Protein AF-A0A6L6ZZQ5-F1 (afdb_monomer)

Sequence (50 aa):
LPGDMLENVASACHWMKQAGERAVARSEGPGSFVPHFLDALWQLTQEVQA

Radius of gyration: 12.36 Å; Cα contacts (8 Å, |Δi|>4): 29; chains: 1; bounding box: 27×16×36 Å

Secondary structure (DSSP, 8-state):
--S-HHHHHHHHHHHHHHHHHHHHHH-SSHHHHHHHHHHHHHHHHHHHH-

Nearest PDB structures (foldseek):
  3nl3-assembly1_E  TM=9.663E-01  e=1.621E+00  Nakaseomyces glabratus
  3nl3-assembly1_B  TM=9.662E-01  e=1.621E+00  Nakaseomyces glabratus
  3nl3-assembly1_A  TM=9.664E-01  e=1.621E+00  Nakaseomyces glabratus

pLDDT: mean 92.76, std 8.33, range [61.69, 98.19]

Structure (mmCIF, N/CA/C/O backbone):
data_AF-A0A6L6ZZQ5-F1
#
_entry.id   AF-A0A6L6ZZQ5-F1
#
loop_
_atom_site.group_PDB
_atom_site.id
_atom_site.type_symbol
_atom_site.label_atom_id
_atom_site.label_alt_id
_atom_site.label_comp_id
_atom_site.label_asym_id
_atom_site.label_entity_id
_atom_site.label_seq_id
_atom_site.pdbx_PDB_ins_code
_atom_site.Cartn_x
_atom_site.Cartn_y
_atom_site.Cartn_z
_atom_site.occupancy
_atom_site.B_iso_or_equiv
_atom_site.auth_seq_id
_atom_site.auth_comp_id
_atom_site.auth_asym_id
_atom_site.auth_atom_id
_atom_site.pdbx_PDB_model_num
ATOM 1 N N . LEU A 1 1 ? -5.587 4.501 18.076 1.00 67.06 1 LEU A N 1
ATOM 2 C CA . LEU A 1 1 ? -6.574 3.869 17.181 1.00 67.06 1 LEU A CA 1
ATOM 3 C C . LEU A 1 1 ? -7.590 3.155 18.058 1.00 67.06 1 LEU A C 1
ATOM 5 O O . LEU A 1 1 ? -7.161 2.563 19.044 1.00 67.06 1 LEU A O 1
ATOM 9 N N . PRO A 1 2 ? -8.894 3.273 17.784 1.00 76.44 2 PRO A N 1
ATOM 10 C CA . PRO A 1 2 ? -9.874 2.362 18.367 1.00 76.44 2 PRO A CA 1
ATOM 11 C C . PRO A 1 2 ? -9.602 0.939 17.842 1.00 76.44 2 PRO A C 1
ATOM 13 O O . PRO A 1 2 ? -9.340 0.786 16.655 1.00 76.44 2 PRO A O 1
ATOM 16 N N . GLY A 1 3 ? -9.619 -0.069 18.717 1.00 82.75 3 GLY A N 1
ATOM 17 C CA . GLY A 1 3 ? -9.227 -1.455 18.404 1.00 82.75 3 GLY A CA 1
ATOM 18 C C . GLY A 1 3 ? -7.929 -1.881 19.099 1.00 82.75 3 GLY A C 1
ATOM 19 O O . GLY A 1 3 ? -7.142 -1.034 19.542 1.00 82.75 3 GLY A O 1
ATOM 20 N N . ASP A 1 4 ? -7.711 -3.189 19.228 1.00 94.19 4 ASP A N 1
ATOM 21 C CA . ASP A 1 4 ? -6.506 -3.729 19.864 1.00 94.19 4 ASP A CA 1
ATOM 22 C C . ASP A 1 4 ? -5.265 -3.642 18.949 1.00 94.19 4 ASP A C 1
ATOM 24 O O . ASP A 1 4 ? -5.324 -3.248 17.782 1.00 94.19 4 ASP A O 1
ATOM 28 N N . MET A 1 5 ? -4.082 -3.943 19.490 1.00 95.06 5 MET A N 1
ATOM 29 C CA . MET A 1 5 ? -2.838 -3.857 18.716 1.00 95.06 5 MET A CA 1
ATOM 30 C C . MET A 1 5 ? -2.867 -4.749 17.465 1.00 95.06 5 MET A C 1
ATOM 32 O O . MET A 1 5 ? -2.381 -4.337 16.411 1.00 95.06 5 MET A O 1
ATOM 36 N N . LEU A 1 6 ? -3.416 -5.959 17.578 1.00 95.69 6 LEU A N 1
ATOM 37 C CA . LEU A 1 6 ? -3.441 -6.926 16.489 1.00 95.69 6 LEU A CA 1
ATOM 38 C C . LEU A 1 6 ? -4.387 -6.462 15.380 1.00 95.69 6 LEU A C 1
ATOM 40 O O . LEU A 1 6 ? -4.007 -6.491 14.210 1.00 95.69 6 LEU A O 1
ATOM 44 N N . GLU A 1 7 ? -5.570 -5.974 15.742 1.00 95.00 7 GLU A N 1
ATOM 45 C CA . GLU A 1 7 ? -6.547 -5.398 14.817 1.00 95.00 7 GLU A CA 1
ATOM 46 C C . GLU A 1 7 ? -5.964 -4.203 14.059 1.00 95.00 7 GLU A C 1
ATOM 48 O O . GLU A 1 7 ? -6.117 -4.096 12.839 1.00 95.00 7 GLU A O 1
A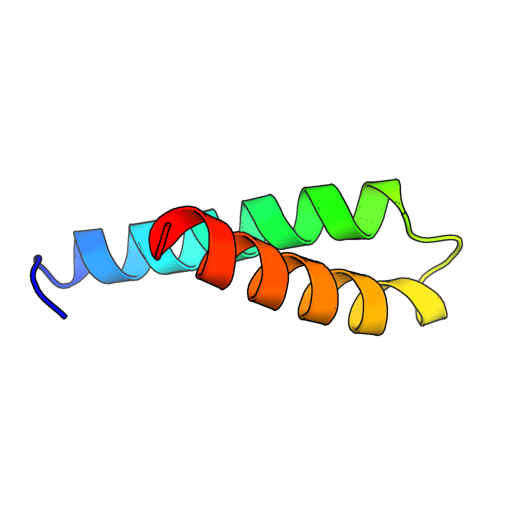TOM 53 N N . ASN A 1 8 ? -5.225 -3.337 14.755 1.00 92.31 8 ASN A N 1
ATOM 54 C CA . ASN A 1 8 ? -4.575 -2.178 14.147 1.00 92.31 8 ASN A CA 1
ATOM 55 C C . ASN A 1 8 ? -3.495 -2.584 13.134 1.00 92.31 8 ASN A C 1
ATOM 57 O O . ASN A 1 8 ? -3.436 -2.031 12.032 1.00 92.31 8 ASN A O 1
ATOM 61 N N . VAL A 1 9 ? -2.663 -3.573 13.474 1.00 96.50 9 VAL A N 1
ATOM 62 C CA . VAL A 1 9 ? -1.630 -4.091 12.565 1.00 96.50 9 VAL A CA 1
ATOM 63 C C . VAL A 1 9 ? -2.264 -4.795 11.367 1.00 96.50 9 VAL A C 1
ATOM 65 O O . VAL A 1 9 ? -1.890 -4.515 10.228 1.00 96.50 9 VAL A O 1
ATOM 68 N N . ALA A 1 10 ? -3.252 -5.660 11.599 1.00 96.00 10 ALA A N 1
ATOM 69 C CA . ALA A 1 10 ? -3.958 -6.370 10.537 1.00 96.00 10 ALA A CA 1
ATOM 70 C C . ALA A 1 10 ? -4.625 -5.393 9.558 1.00 96.00 10 ALA A C 1
ATOM 72 O O . ALA A 1 10 ? -4.512 -5.562 8.341 1.00 96.00 10 ALA A O 1
ATOM 73 N N . SER A 1 11 ? -5.241 -4.330 10.082 1.00 93.31 11 SER A N 1
ATOM 74 C CA . SER A 1 11 ? -5.844 -3.265 9.280 1.00 93.31 11 SER A CA 1
ATOM 75 C C . SER A 1 11 ? -4.801 -2.543 8.428 1.00 93.31 11 SER A C 1
ATOM 77 O O . SER A 1 11 ? -4.989 -2.405 7.221 1.00 93.31 11 SER A O 1
ATOM 79 N N . ALA A 1 12 ? -3.659 -2.155 9.004 1.00 94.38 12 ALA A N 1
ATOM 80 C CA . ALA A 1 12 ? -2.582 -1.523 8.244 1.00 94.38 12 ALA A CA 1
ATOM 81 C C . ALA A 1 12 ? -2.053 -2.438 7.123 1.00 94.38 12 ALA A C 1
ATOM 83 O O . ALA A 1 12 ? -1.918 -2.002 5.979 1.00 94.38 12 ALA A O 1
ATOM 84 N N . CYS A 1 13 ? -1.817 -3.722 7.410 1.00 96.94 13 CYS A N 1
ATOM 85 C CA . CYS A 1 13 ? -1.397 -4.696 6.400 1.00 96.94 13 CYS A CA 1
ATOM 86 C C . CYS A 1 13 ? -2.427 -4.836 5.272 1.00 96.94 13 CYS A C 1
ATOM 88 O O . CYS A 1 13 ? -2.059 -4.895 4.097 1.00 96.94 13 CYS A O 1
ATOM 90 N N . HIS A 1 14 ? -3.713 -4.866 5.620 1.00 96.12 14 HIS A 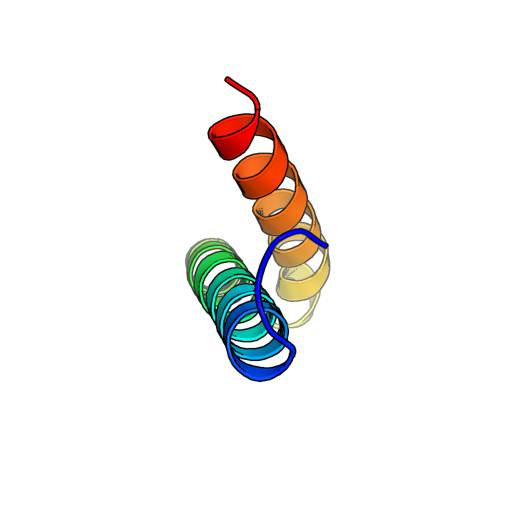N 1
ATOM 91 C CA . HIS A 1 14 ? -4.796 -4.958 4.651 1.00 96.12 14 HIS A CA 1
ATOM 92 C C . HIS A 1 14 ? -4.823 -3.752 3.701 1.00 96.12 14 HIS A C 1
ATOM 94 O O . HIS A 1 14 ? -4.924 -3.933 2.487 1.00 96.12 14 HIS A O 1
ATOM 100 N N . TRP A 1 15 ? -4.652 -2.541 4.233 1.00 96.25 15 TRP A N 1
ATOM 101 C CA . TRP A 1 15 ? -4.574 -1.315 3.435 1.00 96.25 15 TRP A CA 1
ATOM 102 C C . TRP A 1 15 ? -3.396 -1.316 2.469 1.00 96.25 15 TRP A C 1
ATOM 104 O O . TRP A 1 15 ? -3.568 -1.027 1.286 1.00 96.25 15 TRP A O 1
ATOM 114 N N . MET A 1 16 ? -2.212 -1.699 2.951 1.00 97.62 16 MET A N 1
ATOM 115 C CA . MET A 1 16 ? -1.017 -1.781 2.109 1.00 97.62 16 MET A CA 1
ATOM 116 C C . MET A 1 16 ? -1.201 -2.802 0.983 1.00 97.62 16 MET A C 1
ATOM 118 O O . MET A 1 16 ? -0.841 -2.528 -0.160 1.00 97.62 16 MET A O 1
ATOM 122 N N . LYS A 1 17 ? -1.817 -3.955 1.277 1.00 98.06 17 LYS A N 1
ATOM 1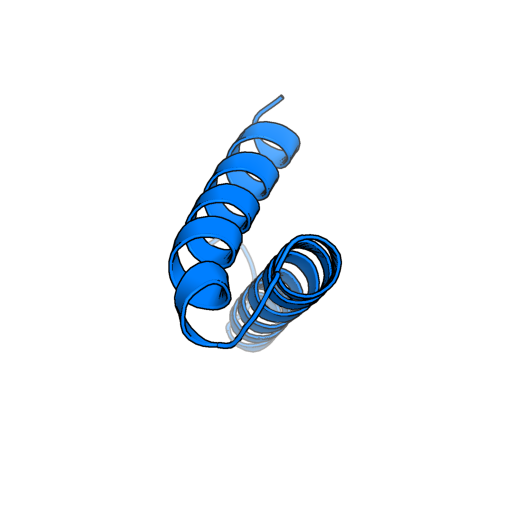23 C CA . LYS A 1 17 ? -2.130 -4.968 0.265 1.00 98.06 17 LYS A CA 1
ATOM 124 C C . LYS A 1 17 ? -3.084 -4.422 -0.800 1.00 98.06 17 LYS A C 1
ATOM 126 O O . LYS A 1 17 ? -2.762 -4.495 -1.982 1.00 98.06 17 LYS A O 1
ATOM 131 N N . GLN A 1 18 ? -4.216 -3.849 -0.391 1.00 97.81 18 GLN A N 1
ATOM 132 C CA . GLN A 1 18 ? -5.205 -3.315 -1.330 1.00 97.81 18 GLN A CA 1
ATOM 133 C C . GLN A 1 18 ? -4.630 -2.196 -2.207 1.00 97.81 18 GLN A C 1
ATOM 135 O O . GLN A 1 18 ? -4.815 -2.201 -3.425 1.00 97.81 18 GLN A O 1
ATOM 140 N N . ALA A 1 19 ? -3.909 -1.246 -1.608 1.00 97.88 19 ALA A N 1
ATOM 141 C CA . ALA A 1 19 ? -3.274 -0.171 -2.361 1.00 97.88 19 ALA A CA 1
ATOM 142 C C . ALA A 1 19 ? -2.227 -0.714 -3.344 1.00 97.88 19 ALA A C 1
ATOM 144 O O . ALA A 1 19 ? -2.159 -0.258 -4.484 1.00 97.88 19 ALA A O 1
ATOM 145 N N . GLY A 1 20 ? -1.457 -1.724 -2.930 1.00 97.56 20 GLY A N 1
ATOM 146 C CA . GLY A 1 20 ? -0.473 -2.403 -3.769 1.00 97.56 20 GLY A CA 1
ATOM 147 C C . GLY A 1 20 ? -1.107 -3.087 -4.977 1.00 97.56 20 GLY A C 1
ATOM 148 O O . GLY A 1 20 ? -0.636 -2.900 -6.095 1.00 97.56 20 GLY A O 1
ATOM 149 N N . GLU A 1 21 ? -2.205 -3.817 -4.779 1.00 98.19 21 GLU A N 1
ATOM 150 C CA . GLU A 1 21 ? -2.953 -4.465 -5.866 1.00 98.19 21 GLU A CA 1
ATOM 151 C C . GLU A 1 21 ? -3.478 -3.435 -6.880 1.00 98.19 21 GLU A C 1
ATOM 153 O O . GLU A 1 21 ? -3.280 -3.596 -8.088 1.00 98.19 21 GLU A O 1
ATOM 158 N N . ARG A 1 22 ? -4.067 -2.331 -6.398 1.00 97.31 22 ARG A N 1
ATOM 159 C CA . ARG A 1 22 ? -4.535 -1.221 -7.251 1.00 97.31 22 ARG A CA 1
ATOM 160 C C . ARG A 1 22 ? -3.381 -0.556 -8.011 1.00 97.31 22 ARG A C 1
ATOM 162 O O . ARG A 1 22 ? -3.538 -0.212 -9.182 1.00 97.31 22 ARG A O 1
ATOM 169 N N . ALA A 1 23 ? -2.232 -0.386 -7.362 1.00 97.94 23 ALA A N 1
ATOM 170 C CA . ALA A 1 23 ? -1.054 0.227 -7.961 1.00 97.94 23 ALA A CA 1
ATOM 171 C C . ALA A 1 23 ? -0.431 -0.654 -9.043 1.00 97.94 23 ALA A C 1
ATOM 173 O O . ALA A 1 23 ? -0.180 -0.165 -10.142 1.00 97.94 23 ALA A O 1
ATOM 174 N N . VAL A 1 24 ? -0.243 -1.953 -8.779 1.00 97.81 24 VAL A N 1
ATOM 175 C CA . VAL A 1 24 ?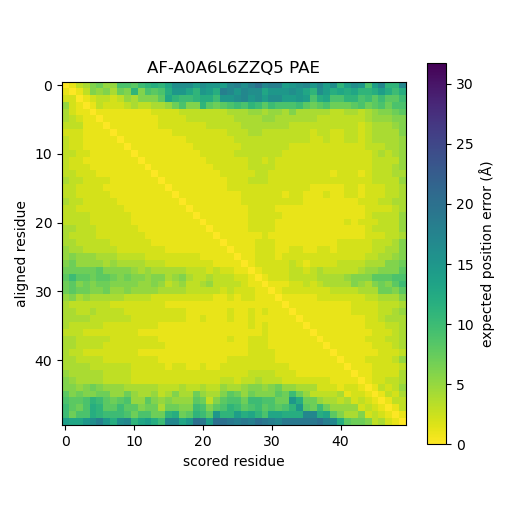 0.278 -2.911 -9.769 1.00 97.81 24 VAL A CA 1
ATOM 176 C C . VAL A 1 24 ? -0.606 -2.938 -11.011 1.00 97.81 24 VAL A C 1
ATOM 178 O O . VAL A 1 24 ? -0.082 -2.865 -12.117 1.00 97.81 24 VAL A O 1
ATOM 181 N N . ALA A 1 25 ? -1.932 -2.963 -10.844 1.00 97.50 25 ALA A N 1
ATOM 182 C CA . ALA A 1 25 ? -2.868 -2.977 -11.968 1.00 97.50 25 ALA A CA 1
ATOM 183 C C . ALA A 1 25 ? -2.755 -1.746 -12.891 1.00 97.50 25 ALA A C 1
ATOM 185 O O . ALA A 1 25 ? -3.146 -1.820 -14.053 1.00 97.50 25 ALA A O 1
ATOM 186 N N . ARG A 1 26 ? -2.235 -0.620 -12.382 1.00 96.06 26 ARG A N 1
ATOM 187 C CA . ARG A 1 26 ? -2.036 0.635 -13.128 1.00 96.06 26 ARG A CA 1
ATOM 188 C C . ARG A 1 26 ? -0.585 0.877 -13.545 1.00 96.06 26 ARG A C 1
ATOM 190 O O . ARG A 1 26 ? -0.325 1.800 -14.305 1.00 96.06 26 ARG A O 1
ATOM 197 N N . SER A 1 27 ? 0.358 0.088 -13.038 1.00 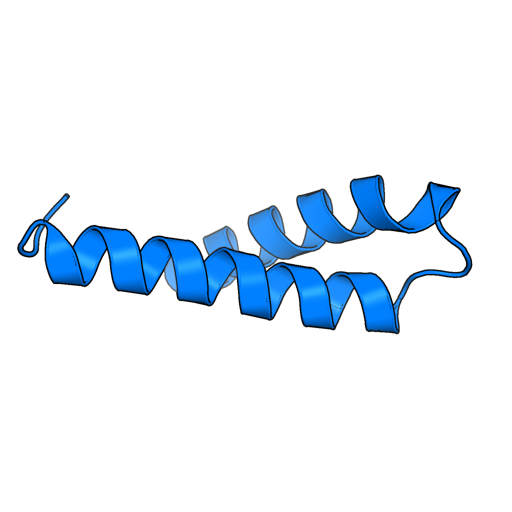97.00 27 SER A N 1
ATOM 198 C CA . SER A 1 27 ? 1.784 0.326 -13.247 1.00 97.00 27 SER A CA 1
ATOM 199 C C . SER A 1 27 ? 2.242 -0.170 -14.613 1.00 97.00 27 SER A C 1
ATOM 201 O O . SER A 1 27 ? 2.080 -1.335 -14.958 1.00 97.00 27 SER A O 1
ATOM 203 N N . GLU A 1 28 ? 2.909 0.706 -15.352 1.00 96.06 28 GLU A N 1
A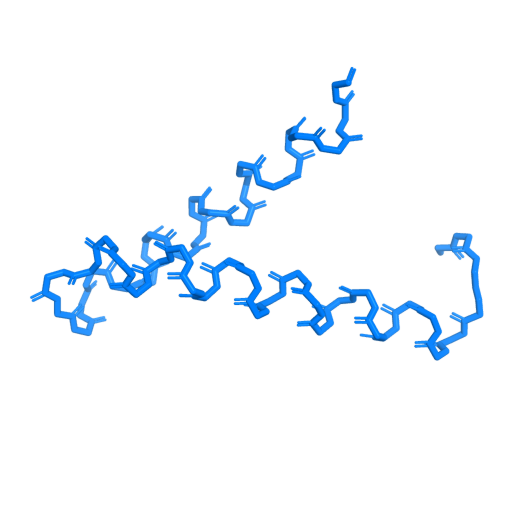TOM 204 C CA . GLU A 1 28 ? 3.579 0.399 -16.626 1.00 96.06 28 GLU A CA 1
ATOM 205 C C . GLU A 1 28 ? 5.033 -0.079 -16.434 1.00 96.06 28 GLU A C 1
ATOM 207 O O . GLU A 1 28 ? 5.722 -0.451 -17.380 1.00 96.06 28 GLU A O 1
ATOM 212 N N . GLY A 1 29 ? 5.519 -0.071 -15.192 1.00 91.75 29 GLY A N 1
ATOM 213 C CA . GLY A 1 29 ? 6.83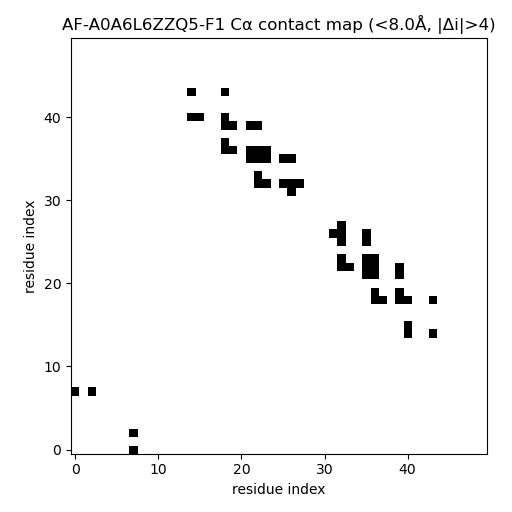5 -0.557 -14.801 1.00 91.75 29 GLY A CA 1
ATOM 214 C C . GLY A 1 29 ? 7.157 -0.189 -13.350 1.00 91.75 29 GLY A C 1
ATOM 215 O O . GLY A 1 29 ? 6.387 0.519 -12.700 1.00 91.75 29 GLY A O 1
ATOM 216 N N . PRO A 1 30 ? 8.314 -0.614 -12.813 1.00 90.38 30 PRO A N 1
ATOM 217 C CA . PRO A 1 30 ? 8.678 -0.338 -11.420 1.00 90.38 30 PRO A CA 1
ATOM 218 C C . PRO A 1 30 ? 8.729 1.159 -11.078 1.00 90.38 30 PRO A C 1
ATOM 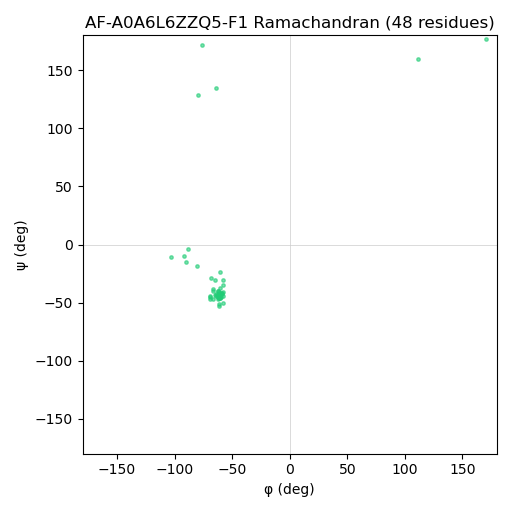220 O O . PRO A 1 30 ? 8.427 1.545 -9.952 1.00 90.38 30 PRO A O 1
ATOM 223 N N . GLY A 1 31 ? 9.074 2.008 -12.055 1.00 95.25 31 GLY A N 1
ATOM 224 C CA . GLY A 1 31 ? 9.136 3.461 -11.879 1.00 95.25 31 GLY A CA 1
ATOM 225 C C . GLY A 1 31 ? 7.774 4.131 -11.663 1.00 95.25 31 GLY A C 1
ATOM 226 O O . GLY A 1 31 ? 7.709 5.138 -10.964 1.00 95.25 31 GLY A O 1
ATOM 227 N N . SER A 1 32 ? 6.688 3.570 -12.206 1.00 97.12 32 SER A N 1
ATOM 228 C CA . SER A 1 32 ? 5.328 4.106 -12.040 1.00 97.12 32 SER A CA 1
ATOM 229 C C . SER A 1 32 ? 4.574 3.507 -10.849 1.00 97.12 32 SER A C 1
ATOM 231 O O . SER A 1 32 ? 3.551 4.051 -10.443 1.00 97.12 32 SER A O 1
ATOM 233 N N . PHE A 1 33 ? 5.095 2.453 -10.215 1.00 97.75 33 PHE A N 1
ATOM 234 C CA . PHE A 1 33 ? 4.436 1.823 -9.068 1.00 97.75 33 PHE A CA 1
ATOM 235 C C . PHE A 1 33 ? 4.273 2.757 -7.869 1.00 97.75 33 PHE A C 1
ATOM 237 O O . PHE A 1 33 ? 3.174 2.889 -7.339 1.00 97.75 33 PHE A O 1
ATOM 244 N N . VAL A 1 34 ? 5.352 3.417 -7.438 1.00 97.62 34 VAL A N 1
ATOM 245 C CA . VAL A 1 34 ? 5.336 4.269 -6.237 1.00 97.62 34 VAL A CA 1
ATOM 246 C C . VAL A 1 34 ? 4.297 5.396 -6.325 1.00 97.62 34 VAL A C 1
ATOM 248 O O . VAL A 1 34 ? 3.505 5.506 -5.388 1.00 97.62 34 VAL A O 1
ATOM 251 N N . PRO A 1 35 ? 4.227 6.208 -7.403 1.00 97.38 35 PRO A N 1
ATOM 252 C CA . PRO A 1 35 ? 3.184 7.228 -7.496 1.00 97.38 35 PRO A CA 1
ATOM 253 C C . PRO A 1 35 ? 1.773 6.616 -7.490 1.00 97.38 35 PRO A C 1
ATOM 255 O O . PRO A 1 35 ? 0.933 7.059 -6.710 1.00 97.38 35 PRO A O 1
ATOM 258 N N . HIS A 1 36 ? 1.524 5.531 -8.235 1.00 98.19 36 HIS A N 1
ATOM 259 C CA . HIS A 1 36 ? 0.211 4.871 -8.228 1.00 98.19 36 HIS A CA 1
ATOM 260 C C . HIS A 1 36 ? -0.167 4.248 -6.877 1.00 98.19 36 HIS A C 1
ATOM 262 O O . HIS A 1 36 ? -1.347 4.195 -6.531 1.00 98.19 36 HIS A O 1
ATOM 268 N N . PHE A 1 37 ? 0.813 3.791 -6.100 1.00 98.12 37 PHE A N 1
ATOM 269 C CA . PHE A 1 37 ? 0.610 3.259 -4.756 1.00 98.12 37 PHE A CA 1
ATOM 270 C C . PHE A 1 37 ? 0.197 4.337 -3.759 1.00 98.12 37 PHE A C 1
ATOM 272 O O . PHE A 1 37 ? -0.760 4.142 -3.007 1.00 98.12 37 PHE A O 1
ATOM 279 N N . LEU A 1 38 ? 0.869 5.488 -3.784 1.00 97.69 38 LEU A N 1
ATOM 280 C CA . LEU A 1 38 ? 0.507 6.629 -2.943 1.00 97.69 38 LEU A CA 1
ATOM 281 C C . LEU A 1 38 ? -0.888 7.161 -3.301 1.00 97.69 38 LEU A C 1
ATOM 283 O O . LEU A 1 38 ? -1.698 7.392 -2.401 1.00 97.69 38 LEU A O 1
ATOM 287 N N . ASP A 1 39 ? -1.202 7.258 -4.596 1.00 97.50 39 ASP A N 1
ATOM 288 C CA . ASP A 1 39 ? -2.536 7.646 -5.065 1.00 97.50 39 ASP A CA 1
ATOM 289 C C . ASP A 1 39 ? -3.618 6.668 -4.582 1.00 97.50 39 ASP A C 1
ATOM 291 O O . ASP A 1 39 ? -4.690 7.084 -4.136 1.00 97.50 39 ASP A O 1
ATOM 295 N N . ALA A 1 40 ? -3.346 5.360 -4.635 1.00 97.44 40 ALA A N 1
ATOM 296 C CA . ALA A 1 40 ? -4.283 4.337 -4.181 1.00 97.44 40 ALA A CA 1
ATOM 297 C C . ALA A 1 40 ? -4.523 4.389 -2.662 1.00 97.44 40 ALA A C 1
ATOM 299 O O . ALA A 1 40 ? -5.668 4.247 -2.230 1.00 97.44 40 ALA A O 1
ATOM 300 N N . LEU A 1 41 ? -3.483 4.632 -1.852 1.00 96.75 41 LEU A N 1
ATOM 301 C CA . LEU A 1 41 ? -3.625 4.843 -0.404 1.00 96.75 41 LEU A CA 1
ATOM 302 C C . LEU A 1 41 ? -4.478 6.079 -0.095 1.00 96.75 41 LEU A C 1
ATOM 304 O O . LEU A 1 41 ? -5.347 6.035 0.781 1.00 96.75 41 LEU A O 1
ATOM 308 N N . TRP A 1 42 ? -4.263 7.172 -0.830 1.00 95.44 42 TRP A N 1
ATOM 309 C CA . TRP A 1 42 ? -5.064 8.383 -0.679 1.00 95.44 42 TRP A CA 1
ATOM 310 C C . TRP A 1 42 ? -6.540 8.132 -1.015 1.00 95.44 42 TRP A C 1
ATOM 312 O O . TRP A 1 42 ? -7.421 8.496 -0.238 1.00 95.44 42 TRP A O 1
ATOM 322 N N . GLN A 1 43 ? -6.816 7.437 -2.121 1.00 95.00 43 GLN A N 1
ATOM 323 C CA . GLN A 1 43 ? -8.178 7.088 -2.549 1.00 95.00 43 GLN A CA 1
ATOM 324 C C . GLN A 1 43 ? -8.897 6.188 -1.534 1.00 95.00 43 GLN A C 1
ATOM 326 O O . GLN A 1 43 ? -10.025 6.492 -1.156 1.00 95.00 43 GLN A O 1
ATOM 331 N N . LEU A 1 44 ? -8.228 5.150 -1.020 1.00 93.06 44 LEU A N 1
ATOM 332 C CA . LEU A 1 44 ? -8.768 4.293 0.046 1.00 93.06 44 LEU A CA 1
ATOM 333 C C . LEU A 1 44 ? -9.119 5.092 1.312 1.00 93.06 44 LEU A C 1
ATOM 335 O O . LEU A 1 44 ? -10.115 4.807 1.973 1.00 93.06 44 LEU A O 1
ATOM 339 N N . THR A 1 45 ? -8.333 6.128 1.624 1.00 87.06 45 THR A N 1
ATOM 340 C CA . THR A 1 45 ? -8.612 7.038 2.748 1.00 87.06 45 THR A CA 1
ATOM 341 C C . THR A 1 45 ? -9.902 7.813 2.541 1.00 87.06 45 THR A C 1
ATOM 343 O O . THR A 1 45 ? -10.714 7.892 3.459 1.00 87.06 45 THR A O 1
ATOM 346 N N . GLN A 1 46 ? -10.118 8.334 1.336 1.00 84.88 46 GLN A N 1
ATOM 347 C CA . GLN A 1 46 ? -11.344 9.055 1.000 1.00 84.88 46 GLN A CA 1
ATOM 348 C C . GLN A 1 46 ? -12.577 8.135 0.995 1.00 84.88 46 GLN A C 1
ATOM 350 O O . GLN A 1 46 ? -13.626 8.541 1.482 1.00 84.88 46 GLN A O 1
ATOM 355 N N . GLU A 1 47 ? -12.450 6.895 0.510 1.00 82.19 47 GLU A N 1
ATOM 356 C CA . GLU A 1 47 ? -13.544 5.906 0.486 1.00 82.19 47 GLU A CA 1
ATOM 357 C C . GLU A 1 47 ? -14.071 5.568 1.890 1.00 82.19 47 GLU A C 1
ATOM 359 O O . GLU A 1 47 ? -15.268 5.385 2.061 1.00 82.19 47 GLU A O 1
ATOM 364 N N . VAL A 1 48 ? -13.195 5.501 2.897 1.00 79.31 48 VAL A N 1
ATOM 365 C CA . VAL A 1 48 ? -13.578 5.195 4.290 1.00 79.31 48 VAL A CA 1
ATOM 366 C C . VAL A 1 48 ? -14.141 6.417 5.031 1.00 79.31 48 VAL A C 1
ATOM 368 O O . VAL A 1 48 ? -14.792 6.269 6.063 1.00 79.31 48 VAL A O 1
ATOM 371 N N . GLN A 1 49 ? -13.878 7.625 4.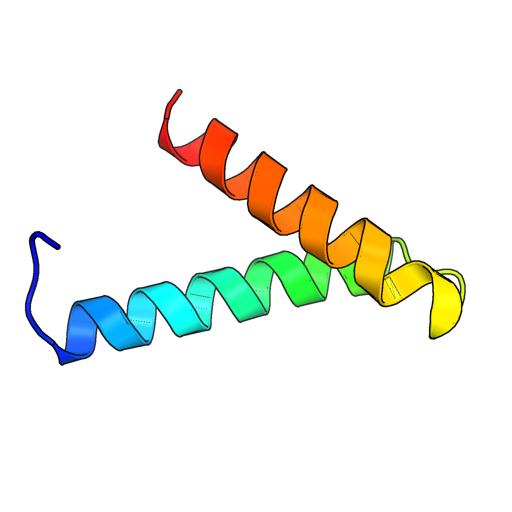530 1.00 71.50 49 GLN A N 1
ATOM 372 C CA . GLN A 1 49 ? -14.362 8.881 5.114 1.00 71.50 49 GLN A CA 1
ATOM 373 C C . GLN A 1 49 ? -15.724 9.336 4.561 1.00 71.50 49 GLN A C 1
ATOM 375 O O . GLN A 1 49 ? -16.329 10.227 5.161 1.00 71.50 49 GLN A O 1
ATOM 380 N N . ALA A 1 50 ? -16.169 8.770 3.435 1.00 61.69 50 ALA A N 1
ATOM 381 C CA . ALA A 1 50 ? -17.455 9.042 2.788 1.00 61.69 50 ALA A CA 1
ATOM 382 C C . ALA A 1 50 ? -18.592 8.198 3.386 1.00 61.69 50 ALA A C 1
ATOM 384 O O . ALA A 1 50 ? -19.722 8.733 3.460 1.00 61.69 50 ALA A O 1
#

Solvent-accessible surface area (backbone atoms only — not comparable to full-atom values): 2845 Å² total; per-residue (Å²): 122,94,69,54,73,66,57,52,50,52,49,52,53,50,50,54,50,52,15,45,55,56,7,57,78,70,35,90,45,81,84,44,26,62,63,39,25,55,51,33,47,51,51,55,52,52,66,76,74,108

InterPro domains:
  IPR000417 Hydroxyethylthiazole kinase [PF02110] (3-47)
  IPR029056 Ribokinase-like [G3DSA:3.40.1190.20] (2-50)
  IPR029056 Ribokinase-like [SSF53613] (3-48)

Organism: Escherichia coli (NCBI:txid562)

Mean predicted aligned error: 3.5 Å

Foldseek 3Di:
DPDDPVVVVVVVVVLQVQLQVQLVVVDPDPVSSVVSSVVSSVVVVVVVVD